Protein AF-A0A7S0T9R4-F1 (afdb_monomer_lite)

Organism: NCBI:txid708628

Radius of gyration: 21.59 Å; chains: 1; bounding box: 48×42×48 Å

Foldseek 3Di:
DAEAEQCCVCVPPVNLVVLVVDDDPAYDYHHLDLDDPVPCSVVSCVSHHDDPDDDDPVVCVVVVVDPDDDDDDDDFDADPVLVVCLVVDDPVVVVVSVLQGVRVLVVVLVVVVVCVVVVHQDDDDDPDPVSQVVSCVVSVHDDDDDPDDPVVVVVNVVCSVPPD

Structure (mmCIF, N/CA/C/O backbone):
data_AF-A0A7S0T9R4-F1
#
_entry.id   AF-A0A7S0T9R4-F1
#
loop_
_atom_site.group_PDB
_atom_site.id
_atom_site.type_symbol
_atom_site.label_atom_id
_atom_site.label_alt_id
_atom_site.label_comp_id
_atom_site.label_asym_id
_atom_site.label_entity_id
_atom_site.label_seq_id
_atom_site.pdbx_PDB_ins_code
_atom_site.Cartn_x
_atom_site.Cartn_y
_atom_site.Cartn_z
_atom_site.occupancy
_atom_site.B_iso_or_equiv
_atom_site.auth_seq_id
_atom_site.auth_comp_id
_atom_site.auth_asym_id
_atom_site.auth_atom_id
_atom_site.pdbx_PDB_model_num
ATOM 1 N N . LEU A 1 1 ? 22.686 0.336 -23.973 1.00 87.50 1 LEU A N 1
ATOM 2 C CA . LEU A 1 1 ? 21.255 0.582 -23.697 1.00 87.50 1 LEU A CA 1
ATOM 3 C C . LEU A 1 1 ? 21.099 0.737 -22.190 1.00 87.50 1 LEU A C 1
ATOM 5 O O . LEU A 1 1 ? 21.535 -0.158 -21.482 1.00 87.50 1 LEU A O 1
ATOM 9 N N . ILE A 1 2 ? 20.569 1.862 -21.707 1.00 90.81 2 ILE A N 1
ATOM 10 C CA . ILE A 1 2 ? 20.210 2.053 -20.291 1.00 90.81 2 ILE A CA 1
ATOM 11 C C . ILE A 1 2 ? 18.734 1.703 -20.128 1.00 90.81 2 ILE A C 1
ATOM 13 O O . ILE A 1 2 ? 17.912 2.215 -20.886 1.00 90.81 2 ILE A O 1
ATOM 17 N N . LEU A 1 3 ? 18.420 0.866 -19.141 1.00 90.56 3 LEU A N 1
ATOM 18 C CA . LEU A 1 3 ? 17.054 0.561 -18.727 1.00 90.56 3 LEU A CA 1
ATOM 19 C C . LEU A 1 3 ? 16.777 1.260 -17.400 1.00 90.56 3 LEU A C 1
ATOM 21 O O . LEU A 1 3 ? 17.536 1.102 -16.445 1.00 90.56 3 LEU A O 1
ATOM 25 N N . LEU A 1 4 ? 15.715 2.054 -17.364 1.00 88.00 4 LEU A N 1
ATOM 26 C CA . LEU A 1 4 ? 15.239 2.728 -16.164 1.00 88.00 4 LEU A CA 1
ATOM 27 C C . LEU A 1 4 ? 13.870 2.156 -15.830 1.00 88.00 4 LEU A C 1
ATOM 29 O O . LEU A 1 4 ? 12.971 2.222 -16.665 1.00 88.00 4 LEU A O 1
ATOM 33 N N . ASP A 1 5 ? 13.735 1.606 -14.633 1.00 88.69 5 ASP A N 1
ATOM 34 C CA . ASP A 1 5 ? 12.465 1.104 -14.123 1.00 88.69 5 ASP A CA 1
ATOM 35 C C . AS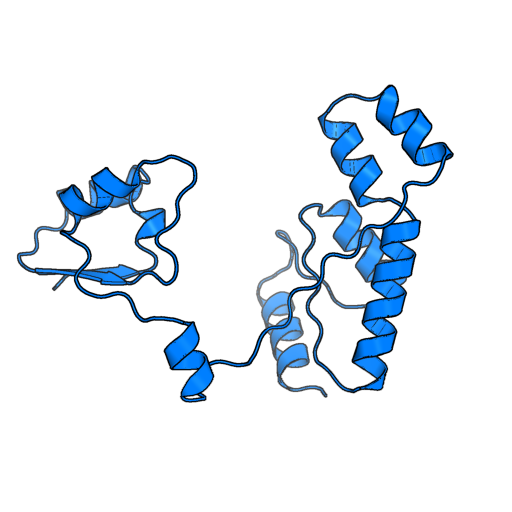P A 1 5 ? 11.787 2.159 -13.241 1.00 88.69 5 ASP A C 1
ATOM 37 O O . ASP A 1 5 ? 12.463 2.990 -12.626 1.00 88.69 5 ASP A O 1
ATOM 41 N N . GLU A 1 6 ? 10.459 2.150 -13.229 1.00 84.31 6 GLU A N 1
ATOM 42 C CA . GLU A 1 6 ? 9.591 3.139 -12.584 1.00 84.31 6 GLU A CA 1
ATOM 43 C C . GLU A 1 6 ? 10.000 4.592 -12.853 1.00 84.31 6 GLU A C 1
ATOM 45 O O . GLU A 1 6 ? 10.268 5.394 -11.949 1.00 84.31 6 GLU A O 1
ATOM 50 N N . VAL A 1 7 ? 10.039 4.966 -14.139 1.00 82.19 7 VAL A N 1
ATOM 51 C CA . VAL A 1 7 ? 10.553 6.285 -14.544 1.00 82.19 7 VAL A CA 1
ATOM 52 C C . VAL A 1 7 ? 9.777 7.477 -13.995 1.00 82.19 7 VAL A C 1
ATOM 54 O O . VAL A 1 7 ? 10.302 8.589 -13.960 1.00 82.19 7 VAL A O 1
ATOM 57 N N . HIS A 1 8 ? 8.568 7.276 -13.481 1.00 76.00 8 HIS A N 1
ATOM 58 C CA . HIS A 1 8 ? 7.868 8.325 -12.751 1.00 76.00 8 HIS A CA 1
ATOM 59 C C . HIS A 1 8 ? 8.620 8.769 -11.476 1.00 76.00 8 HIS A C 1
ATOM 61 O O . HIS A 1 8 ? 8.386 9.879 -11.006 1.00 76.00 8 HIS A O 1
ATOM 67 N N . VAL A 1 9 ? 9.578 7.992 -10.952 1.00 71.94 9 VAL A N 1
ATOM 68 C CA . VAL A 1 9 ? 10.442 8.341 -9.802 1.00 71.94 9 VAL A CA 1
ATOM 69 C C . VAL A 1 9 ? 11.709 9.128 -10.224 1.00 71.94 9 VAL A C 1
ATOM 71 O O . VAL A 1 9 ? 12.342 9.798 -9.404 1.00 71.94 9 VAL A O 1
ATOM 74 N N . VAL A 1 10 ? 12.047 9.144 -11.522 1.00 60.34 10 VAL A N 1
ATOM 75 C CA . VAL A 1 10 ? 13.285 9.718 -12.113 1.00 60.34 10 VAL A CA 1
ATOM 76 C C . VAL A 1 10 ? 13.498 11.228 -11.913 1.00 60.34 10 VAL A C 1
ATOM 78 O O . VAL A 1 10 ? 14.647 11.662 -11.863 1.00 60.34 10 VAL A O 1
ATOM 81 N N . PRO A 1 11 ? 12.478 12.085 -11.748 1.00 59.41 11 PRO A N 1
ATOM 82 C CA . PRO A 1 11 ? 12.710 13.497 -11.430 1.00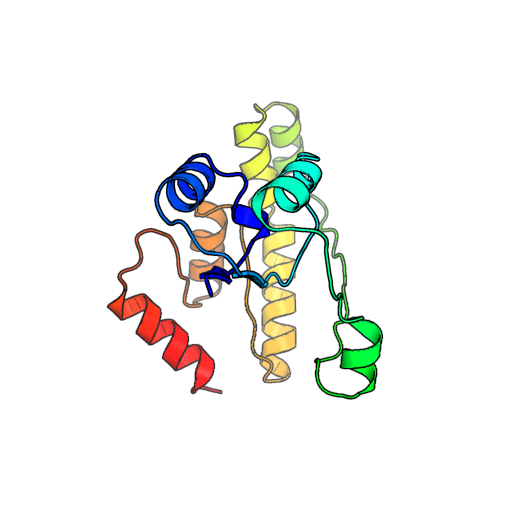 59.41 11 PRO A CA 1
ATOM 83 C C . PRO A 1 11 ? 13.387 13.750 -10.072 1.00 59.41 11 PRO A C 1
ATOM 85 O O . PRO A 1 11 ? 13.738 14.891 -9.771 1.00 59.41 11 PRO A O 1
ATOM 88 N N . ALA A 1 12 ? 13.586 12.722 -9.240 1.00 64.00 12 ALA A N 1
ATOM 89 C CA . ALA A 1 12 ? 14.401 12.841 -8.038 1.00 64.00 12 ALA A CA 1
ATOM 90 C C . ALA A 1 12 ? 15.861 13.198 -8.392 1.00 64.00 12 ALA A C 1
ATOM 92 O O . ALA A 1 12 ? 16.460 12.621 -9.300 1.00 64.00 12 ALA A O 1
ATOM 93 N N . ASN A 1 13 ? 16.466 14.119 -7.630 1.00 66.25 13 ASN A N 1
ATOM 94 C CA . ASN A 1 13 ? 17.827 14.646 -7.851 1.00 66.25 13 ASN A CA 1
ATOM 95 C C . ASN A 1 13 ? 18.901 13.558 -8.067 1.00 66.25 13 ASN A C 1
ATOM 97 O O . ASN A 1 13 ? 19.894 13.784 -8.758 1.00 66.25 13 ASN A O 1
ATOM 101 N N . VAL A 1 14 ? 18.691 12.367 -7.503 1.00 70.06 14 VAL A N 1
ATOM 102 C CA . VAL A 1 14 ? 19.578 11.205 -7.638 1.00 70.06 14 VAL A CA 1
ATOM 103 C C . VAL A 1 14 ? 19.643 10.695 -9.083 1.00 70.06 14 VAL A C 1
ATOM 105 O O . VAL A 1 14 ? 20.732 10.461 -9.601 1.00 70.06 14 VAL A O 1
ATOM 108 N N . PHE A 1 15 ? 18.511 10.579 -9.773 1.00 72.69 15 PHE A N 1
ATOM 109 C CA . PHE A 1 15 ? 18.458 10.015 -11.124 1.00 72.69 15 PHE A CA 1
ATOM 110 C C . PHE A 1 15 ? 19.032 10.959 -12.185 1.00 72.69 15 PHE A C 1
ATOM 112 O O . PHE A 1 15 ? 19.734 10.507 -13.090 1.00 72.69 15 PHE A O 1
ATOM 119 N N . ARG A 1 16 ? 18.826 12.278 -12.042 1.00 76.38 16 ARG A N 1
ATOM 120 C CA . ARG A 1 16 ? 19.496 13.278 -12.896 1.00 76.38 16 ARG A CA 1
ATOM 121 C C . ARG A 1 16 ? 21.017 13.150 -12.824 1.00 76.38 16 ARG A C 1
ATOM 123 O O . ARG A 1 16 ? 21.691 13.243 -13.846 1.00 76.38 16 ARG A O 1
ATOM 130 N N . ARG A 1 17 ? 21.558 12.879 -11.632 1.00 82.12 17 ARG A N 1
ATOM 131 C CA . ARG A 1 17 ? 22.994 12.643 -11.445 1.00 82.12 17 ARG A CA 1
ATOM 132 C C . ARG A 1 17 ? 23.453 11.365 -12.145 1.00 82.12 17 ARG A C 1
ATOM 134 O O . ARG A 1 17 ? 24.474 11.398 -12.822 1.00 82.12 17 ARG A O 1
ATOM 141 N N . VAL A 1 18 ? 22.700 10.268 -12.033 1.00 83.31 18 VAL A N 1
ATOM 142 C CA . VAL A 1 18 ? 23.028 9.001 -12.716 1.00 83.31 18 VAL A CA 1
ATOM 143 C C . VAL A 1 18 ? 23.061 9.185 -14.233 1.00 83.31 18 VAL A C 1
ATOM 145 O O . VAL A 1 18 ? 24.024 8.765 -14.866 1.00 83.31 18 VAL A O 1
ATOM 148 N N . LEU A 1 19 ? 22.076 9.881 -14.808 1.00 81.81 19 LEU A N 1
ATOM 149 C CA . LEU A 1 19 ? 22.034 10.182 -16.244 1.00 81.81 19 LEU A CA 1
ATOM 150 C C . LEU A 1 19 ? 23.155 11.123 -16.707 1.00 81.81 19 LEU A C 1
ATOM 152 O O . LEU A 1 19 ? 23.578 11.047 -17.857 1.00 81.81 19 LEU A O 1
ATOM 156 N N . GLY A 1 20 ? 23.648 11.997 -15.826 1.00 82.69 20 GLY A N 1
ATOM 157 C CA . GLY A 1 20 ? 24.816 12.836 -16.103 1.00 82.69 20 GLY A CA 1
ATOM 158 C C . GLY A 1 20 ? 26.146 12.074 -16.059 1.00 82.69 20 GLY A C 1
ATOM 159 O O . GLY A 1 20 ? 27.072 12.415 -16.791 1.00 82.69 20 GLY A O 1
ATOM 160 N N . VAL A 1 21 ? 26.245 11.039 -15.217 1.00 87.81 21 VAL A N 1
ATOM 161 C CA . VAL A 1 21 ? 27.460 10.220 -15.054 1.00 87.81 21 VAL A CA 1
ATOM 162 C C . VAL A 1 21 ? 27.535 9.116 -16.109 1.00 87.81 21 VAL A C 1
ATOM 164 O O . VAL A 1 21 ? 28.576 8.921 -16.736 1.00 87.81 21 VAL A O 1
ATOM 167 N N . VAL A 1 22 ? 26.438 8.389 -16.321 1.00 87.31 22 VAL A N 1
ATOM 168 C CA . VAL A 1 22 ? 26.387 7.242 -17.231 1.00 87.31 22 VAL A CA 1
ATOM 169 C C . VAL A 1 22 ? 25.950 7.717 -18.612 1.00 87.31 22 VAL A C 1
ATOM 171 O O . VAL A 1 22 ? 24.767 7.914 -18.883 1.00 87.31 22 VAL A O 1
ATOM 174 N N . LYS A 1 23 ? 26.920 7.883 -19.513 1.00 85.81 23 LYS A N 1
ATOM 175 C CA . LYS A 1 23 ? 26.659 8.242 -20.910 1.00 85.81 23 LYS A CA 1
ATOM 176 C C . LYS A 1 23 ? 26.255 7.001 -21.705 1.00 85.81 23 LYS A C 1
ATOM 178 O O . LYS A 1 23 ? 27.012 6.039 -21.783 1.00 85.81 23 LYS A O 1
ATOM 183 N N . ALA A 1 24 ? 25.085 7.037 -22.336 1.00 88.06 24 ALA A N 1
ATOM 184 C CA . ALA A 1 24 ? 24.658 6.021 -23.293 1.00 88.06 24 ALA A CA 1
ATOM 185 C C . ALA A 1 24 ? 23.843 6.642 -24.429 1.00 88.06 24 ALA A C 1
ATOM 187 O O . ALA A 1 24 ? 23.084 7.584 -24.211 1.00 88.06 24 ALA A O 1
ATOM 188 N N . HIS A 1 25 ? 23.967 6.067 -25.627 1.00 89.00 25 HIS A N 1
ATOM 189 C CA . HIS A 1 25 ? 23.224 6.506 -26.812 1.00 89.00 25 HIS A CA 1
ATOM 190 C C . HIS A 1 25 ? 21.731 6.154 -26.749 1.00 89.00 25 HIS A C 1
ATOM 192 O O . HIS A 1 25 ? 20.899 6.954 -27.160 1.00 89.00 25 HIS A O 1
ATOM 198 N N . CYS A 1 26 ? 21.385 4.986 -26.197 1.00 91.25 26 CYS A N 1
ATOM 199 C CA . CYS A 1 26 ? 20.000 4.519 -26.098 1.00 91.25 26 CYS A CA 1
ATOM 200 C C . CYS A 1 26 ? 19.568 4.406 -24.635 1.00 91.25 26 CYS A C 1
ATOM 202 O O . CYS A 1 26 ? 20.249 3.744 -23.841 1.00 91.25 26 CYS A O 1
ATOM 204 N N . LYS A 1 27 ? 18.416 4.999 -24.313 1.00 90.75 27 LYS A N 1
ATOM 205 C CA . LYS A 1 27 ? 17.757 4.973 -23.001 1.00 90.75 27 LYS A CA 1
ATOM 206 C C . LYS A 1 27 ? 16.328 4.465 -23.189 1.00 90.75 27 LYS A C 1
ATOM 208 O O . LYS A 1 27 ? 15.642 4.931 -24.091 1.00 90.75 27 LYS A O 1
ATOM 213 N N . LEU A 1 28 ? 15.893 3.532 -22.352 1.00 91.50 28 LEU A N 1
ATOM 214 C CA . LEU A 1 28 ? 14.528 3.018 -22.326 1.00 91.50 28 LEU A CA 1
ATOM 215 C C . LEU A 1 28 ? 13.980 3.168 -20.910 1.00 91.50 28 LEU A C 1
ATOM 217 O O . LEU A 1 28 ? 14.605 2.724 -19.948 1.00 91.50 28 LEU A O 1
ATOM 221 N N . GLY A 1 29 ? 12.828 3.822 -20.804 1.00 89.81 29 GLY A N 1
ATOM 222 C CA . GLY A 1 29 ? 12.095 3.989 -19.559 1.00 89.81 29 GLY A CA 1
ATOM 223 C C . GLY A 1 29 ? 10.895 3.058 -19.503 1.00 89.81 29 GLY A C 1
ATOM 224 O O . GLY A 1 29 ? 10.070 3.081 -20.413 1.00 89.81 29 GLY A O 1
ATOM 225 N N . LEU A 1 30 ? 10.800 2.271 -18.440 1.00 91.19 30 LEU A N 1
ATOM 226 C CA . LEU A 1 30 ? 9.656 1.431 -18.118 1.00 91.19 30 LEU A CA 1
ATOM 227 C C . LEU A 1 30 ? 8.911 2.087 -16.950 1.00 91.19 30 LEU A C 1
ATOM 229 O O . LEU A 1 30 ? 9.525 2.539 -15.986 1.00 91.19 30 LEU A O 1
ATOM 233 N N . THR A 1 31 ? 7.595 2.231 -17.066 1.00 87.94 31 THR A N 1
ATOM 234 C CA . THR A 1 31 ? 6.737 2.710 -15.975 1.00 87.94 31 THR A CA 1
ATOM 235 C C . THR A 1 31 ? 5.322 2.218 -16.212 1.00 87.94 31 THR A C 1
ATOM 237 O O . THR A 1 31 ? 4.847 2.236 -17.350 1.00 87.94 31 THR A O 1
ATOM 240 N N . ALA A 1 32 ? 4.649 1.787 -15.149 1.00 85.44 32 ALA A N 1
ATOM 241 C CA . ALA A 1 32 ? 3.242 1.404 -15.224 1.00 85.44 32 ALA A CA 1
ATOM 242 C C . ALA A 1 32 ? 2.315 2.629 -15.152 1.00 85.44 32 ALA A C 1
ATOM 244 O O . ALA A 1 32 ? 1.257 2.657 -15.775 1.00 85.44 32 ALA A O 1
ATOM 245 N N . THR A 1 33 ? 2.722 3.666 -14.417 1.00 76.12 33 THR A N 1
ATOM 246 C CA . THR A 1 33 ? 1.958 4.902 -14.226 1.00 76.12 33 THR A CA 1
ATOM 247 C C . THR A 1 33 ? 2.778 6.103 -14.688 1.00 76.12 33 THR A C 1
ATOM 249 O O . THR A 1 33 ? 3.954 6.245 -14.355 1.00 76.12 33 THR A O 1
ATOM 252 N N . LEU A 1 34 ? 2.176 6.978 -15.496 1.00 68.44 34 LEU A N 1
ATOM 253 C CA . LEU A 1 34 ? 2.807 8.231 -15.944 1.00 68.44 34 LEU A CA 1
ATOM 254 C C . LEU A 1 34 ? 2.271 9.460 -15.184 1.00 68.44 34 LEU A C 1
ATOM 256 O O . LEU A 1 34 ? 2.787 10.565 -15.334 1.00 68.44 34 LEU A O 1
ATOM 260 N N . LEU A 1 35 ? 1.220 9.285 -14.381 1.00 65.31 35 LEU A N 1
ATOM 261 C CA . LEU A 1 35 ? 0.561 10.367 -13.656 1.00 65.31 35 LEU A CA 1
ATOM 262 C C . LEU A 1 35 ? 1.402 10.798 -12.449 1.00 65.31 35 LEU A C 1
ATOM 264 O O . LEU A 1 35 ? 1.691 10.002 -11.558 1.00 65.31 35 LEU A O 1
ATOM 268 N N . ARG A 1 36 ? 1.759 12.084 -12.413 1.00 66.69 36 ARG A N 1
ATOM 269 C CA . ARG A 1 36 ? 2.342 12.761 -11.250 1.00 66.69 36 ARG A CA 1
ATOM 270 C C . ARG A 1 36 ? 1.523 13.998 -10.915 1.00 66.69 36 ARG A C 1
ATOM 272 O O . ARG A 1 36 ? 1.212 14.794 -11.799 1.00 66.69 36 ARG A O 1
ATOM 279 N N . GLU A 1 37 ? 1.260 14.183 -9.628 1.00 59.25 37 GLU A N 1
ATOM 280 C CA . GLU A 1 37 ? 0.540 15.343 -9.087 1.00 59.25 37 GLU A CA 1
ATOM 281 C C . GLU A 1 37 ? 1.364 16.640 -9.139 1.00 59.25 37 GLU A C 1
ATOM 283 O O . GLU A 1 37 ? 0.807 17.730 -9.098 1.00 59.25 37 GLU A O 1
ATOM 288 N N . ASP A 1 38 ? 2.693 16.552 -9.263 1.00 66.69 38 ASP A N 1
ATOM 289 C CA . ASP A 1 38 ? 3.584 17.717 -9.211 1.00 66.69 38 ASP A CA 1
ATOM 290 C C . ASP A 1 38 ? 3.924 18.323 -10.586 1.00 66.69 38 ASP A C 1
ATOM 292 O O . ASP A 1 38 ? 4.828 19.151 -10.679 1.00 66.69 38 ASP A O 1
ATOM 296 N N . HIS A 1 39 ? 3.223 17.917 -11.652 1.00 65.69 39 HIS A N 1
ATOM 297 C CA . HIS A 1 39 ? 3.364 18.413 -13.033 1.00 65.69 39 HIS A CA 1
ATOM 298 C C . HIS A 1 39 ? 4.785 18.356 -13.644 1.00 65.69 39 HIS A C 1
ATOM 300 O O . HIS A 1 39 ? 5.000 18.845 -14.752 1.00 65.69 39 HIS A O 1
ATOM 306 N N . LYS A 1 40 ? 5.759 17.689 -13.008 1.00 68.81 40 LYS A N 1
ATOM 307 C CA . LYS A 1 40 ? 7.154 17.574 -13.498 1.00 68.81 40 LYS A CA 1
ATOM 308 C C . LYS A 1 40 ? 7.369 16.497 -14.565 1.00 68.81 40 LYS A C 1
ATOM 310 O O . LYS A 1 40 ? 8.494 16.076 -14.819 1.00 68.81 40 LYS A O 1
ATOM 315 N N . ILE A 1 41 ? 6.302 16.038 -15.211 1.00 69.50 41 ILE A N 1
ATOM 316 C CA . ILE A 1 41 ? 6.363 14.990 -16.242 1.00 69.50 41 ILE A CA 1
ATOM 317 C C . ILE A 1 41 ? 7.159 15.477 -17.465 1.00 69.50 41 ILE A C 1
ATOM 319 O O . ILE A 1 41 ? 7.868 14.692 -18.090 1.00 69.50 41 ILE A O 1
ATOM 323 N N . GLY A 1 42 ? 7.118 16.782 -17.766 1.00 71.75 42 GLY A N 1
ATOM 324 C CA . GLY A 1 42 ? 7.884 17.381 -18.866 1.00 71.75 42 GLY A CA 1
ATOM 325 C C . GLY A 1 42 ? 9.398 17.155 -18.762 1.00 71.75 42 GLY A C 1
ATOM 326 O O . GLY A 1 42 ? 10.060 16.970 -19.783 1.00 71.75 42 GLY A O 1
ATOM 327 N N . ASP A 1 43 ? 9.935 17.058 -17.543 1.00 76.69 43 ASP A N 1
ATOM 328 C CA . ASP A 1 43 ? 11.360 16.797 -17.316 1.00 76.69 43 ASP A CA 1
ATOM 329 C C . ASP A 1 43 ? 11.774 15.390 -17.774 1.00 76.69 43 ASP A C 1
ATOM 331 O O . ASP A 1 43 ? 12.915 15.179 -18.182 1.00 76.69 43 ASP A O 1
ATOM 335 N N . ILE A 1 44 ? 10.855 14.419 -17.737 1.00 79.12 44 ILE A N 1
ATOM 336 C CA . ILE A 1 44 ? 11.119 13.033 -18.153 1.00 79.12 44 ILE A CA 1
ATOM 337 C C . ILE A 1 44 ? 11.362 12.978 -19.664 1.00 79.12 44 ILE A C 1
ATOM 339 O O . ILE A 1 44 ? 12.301 12.315 -20.112 1.00 79.12 44 ILE A O 1
ATOM 343 N N . ASN A 1 45 ? 10.576 13.739 -20.434 1.00 81.50 45 ASN A N 1
ATOM 344 C CA . ASN A 1 45 ? 10.723 13.817 -21.886 1.00 81.50 45 ASN A CA 1
ATOM 345 C C . ASN A 1 45 ? 12.096 14.362 -22.293 1.00 81.50 45 ASN A C 1
ATOM 347 O O . ASN A 1 45 ? 12.687 13.884 -23.257 1.00 81.50 45 ASN A O 1
ATOM 351 N N . PHE A 1 46 ? 12.620 15.331 -21.539 1.00 82.81 46 PHE A N 1
ATOM 352 C CA . PHE A 1 46 ? 13.957 15.875 -21.770 1.00 82.81 46 PHE A CA 1
ATOM 353 C C . PHE A 1 46 ? 15.066 14.899 -21.348 1.00 82.81 46 PHE A C 1
ATOM 355 O O . PHE A 1 46 ? 16.067 14.738 -22.045 1.00 82.81 46 PHE A O 1
ATOM 362 N N . LEU A 1 47 ? 14.902 14.227 -20.204 1.00 82.19 47 LEU A N 1
ATOM 363 C CA . LEU A 1 47 ? 15.931 13.351 -19.641 1.00 82.19 47 LEU A CA 1
ATOM 364 C C . LEU A 1 47 ? 16.069 12.020 -20.383 1.00 82.19 47 LEU A C 1
ATOM 366 O O . LEU A 1 47 ? 17.190 11.541 -20.575 1.00 82.19 47 LEU A O 1
ATOM 370 N N . ILE A 1 48 ? 14.959 11.404 -20.781 1.00 85.69 48 ILE A N 1
ATOM 371 C CA . ILE A 1 48 ? 14.934 10.064 -21.384 1.00 85.69 48 ILE A CA 1
ATOM 372 C C . ILE A 1 48 ? 14.573 10.160 -22.864 1.00 85.69 48 ILE A C 1
ATOM 374 O O . ILE A 1 48 ? 15.309 9.628 -23.695 1.00 85.69 48 ILE A O 1
ATOM 378 N N . GLY A 1 49 ? 13.481 10.858 -23.171 1.00 87.31 49 GLY A N 1
ATOM 379 C CA . GLY A 1 49 ? 12.881 10.951 -24.499 1.00 87.31 49 GLY A CA 1
ATOM 380 C C . GLY A 1 49 ? 11.349 10.931 -24.420 1.00 87.31 49 GLY A C 1
ATOM 381 O O . GLY A 1 49 ? 10.797 10.756 -23.332 1.00 87.31 49 GLY A O 1
ATOM 382 N N . PRO A 1 50 ? 10.648 11.111 -25.551 1.00 89.12 50 PRO A N 1
ATOM 383 C CA . PRO A 1 50 ? 9.189 11.117 -25.581 1.00 89.12 50 PRO A CA 1
ATOM 384 C C . PRO A 1 50 ? 8.600 9.742 -25.235 1.00 89.12 50 PRO A C 1
ATOM 386 O O . PRO A 1 50 ? 9.236 8.704 -25.426 1.00 89.12 50 PRO A O 1
ATOM 389 N N . LYS A 1 51 ? 7.342 9.728 -24.784 1.00 88.44 51 LYS A N 1
ATOM 390 C CA . LYS A 1 51 ? 6.575 8.490 -24.592 1.00 88.44 51 LYS A CA 1
ATOM 391 C C . LYS A 1 51 ? 6.369 7.790 -25.938 1.00 88.44 51 LYS A C 1
ATOM 393 O O . LYS A 1 51 ? 5.681 8.322 -26.804 1.00 88.44 51 LYS A O 1
ATOM 398 N N . LEU A 1 52 ? 6.949 6.601 -26.089 1.00 91.12 52 LEU A N 1
ATOM 399 C CA . LEU A 1 52 ? 6.867 5.819 -27.328 1.00 91.12 52 LEU A CA 1
ATOM 400 C C . LEU A 1 52 ? 5.588 4.986 -27.423 1.00 91.12 52 LEU A C 1
ATOM 402 O O . LEU A 1 52 ? 5.010 4.866 -28.496 1.00 91.12 52 LEU A O 1
ATOM 406 N N . TYR A 1 53 ? 5.159 4.397 -26.309 1.00 90.25 53 TYR A N 1
ATOM 407 C CA . TYR A 1 53 ? 4.021 3.488 -26.273 1.00 90.25 53 TYR A CA 1
ATOM 408 C C . TYR A 1 53 ? 3.336 3.548 -24.910 1.00 90.25 53 TYR A C 1
ATOM 410 O O . TYR A 1 53 ? 3.995 3.683 -23.880 1.00 90.25 53 TYR A O 1
ATOM 418 N N . GLU A 1 54 ? 2.012 3.442 -24.917 1.00 88.25 54 GLU A N 1
ATOM 419 C CA . GLU A 1 54 ? 1.182 3.291 -23.729 1.00 88.25 54 GLU A CA 1
ATOM 420 C C . GLU A 1 54 ? 0.153 2.208 -24.024 1.00 88.25 54 GLU A C 1
ATOM 422 O O . GLU A 1 54 ? -0.634 2.326 -24.964 1.00 88.25 54 GLU A O 1
ATOM 427 N N . ALA A 1 55 ? 0.187 1.133 -23.243 1.00 87.06 55 ALA A N 1
ATOM 428 C CA . ALA A 1 55 ? -0.796 0.078 -23.377 1.00 87.06 55 ALA A CA 1
ATOM 429 C C . ALA A 1 55 ? -2.125 0.531 -22.764 1.00 87.06 55 ALA A C 1
ATOM 431 O O . ALA A 1 55 ? -2.164 1.011 -21.629 1.00 87.06 55 ALA A O 1
ATOM 432 N N . ASN A 1 56 ? -3.223 0.328 -23.490 1.00 86.19 56 ASN A N 1
ATOM 433 C CA . ASN A 1 56 ? -4.550 0.562 -22.945 1.00 86.19 56 ASN A CA 1
ATOM 434 C C . ASN A 1 56 ? -4.935 -0.581 -21.996 1.00 86.19 56 ASN A C 1
ATOM 436 O O . ASN A 1 56 ? -5.103 -1.731 -22.408 1.00 86.19 56 ASN A O 1
ATOM 440 N N . TRP A 1 57 ? -5.111 -0.251 -20.720 1.00 85.75 57 TRP A N 1
ATOM 441 C CA . TRP A 1 57 ? -5.491 -1.205 -19.681 1.00 85.75 57 TRP A CA 1
ATOM 442 C C . TRP A 1 57 ? -6.849 -1.873 -19.951 1.00 85.75 57 TRP A C 1
ATOM 444 O O . TRP A 1 57 ? -7.012 -3.050 -19.636 1.00 85.75 57 TRP A O 1
ATOM 454 N N . ILE A 1 58 ? -7.793 -1.179 -20.603 1.00 85.31 58 ILE A N 1
ATOM 455 C CA . ILE A 1 58 ? -9.114 -1.736 -20.943 1.00 85.31 58 ILE A CA 1
ATOM 456 C C . ILE A 1 58 ? -8.980 -2.863 -21.971 1.00 85.31 58 ILE A C 1
ATOM 458 O O . ILE A 1 58 ? -9.630 -3.901 -21.843 1.00 85.31 58 ILE A O 1
ATOM 462 N N . ASP A 1 59 ? -8.125 -2.682 -22.976 1.00 89.06 59 ASP A N 1
ATOM 463 C CA . ASP A 1 59 ? -7.922 -3.689 -24.018 1.00 89.06 59 ASP A CA 1
ATOM 464 C C . ASP A 1 59 ? -7.168 -4.903 -23.463 1.00 89.06 59 ASP A C 1
ATOM 466 O O . ASP A 1 59 ? -7.527 -6.039 -23.767 1.00 89.06 59 ASP A O 1
ATOM 470 N N . LEU A 1 60 ? -6.200 -4.686 -22.564 1.00 88.44 60 LEU A N 1
ATOM 471 C CA . LEU A 1 60 ? -5.510 -5.765 -21.847 1.00 88.44 60 LEU A CA 1
ATOM 472 C C . LEU A 1 60 ? -6.450 -6.568 -20.934 1.00 88.44 60 LEU A C 1
ATOM 474 O O . LEU A 1 60 ? -6.336 -7.792 -20.859 1.00 88.44 60 LEU A O 1
ATOM 478 N N . GLN A 1 61 ? -7.394 -5.899 -20.267 1.00 88.81 61 GLN A N 1
ATOM 479 C CA . GLN A 1 61 ? -8.430 -6.551 -19.465 1.00 88.81 61 GLN A CA 1
ATOM 480 C C . GLN A 1 61 ? -9.391 -7.360 -20.349 1.00 88.81 61 GLN A C 1
ATOM 482 O O . GLN A 1 61 ? -9.688 -8.510 -20.036 1.00 88.81 61 GLN A O 1
ATOM 487 N N . ARG A 1 62 ? -9.840 -6.801 -21.483 1.00 88.12 62 ARG A N 1
ATOM 488 C CA . ARG A 1 62 ? -10.703 -7.505 -22.453 1.00 88.12 62 ARG A CA 1
ATOM 489 C C . ARG A 1 62 ? -10.016 -8.709 -23.090 1.00 88.12 62 ARG A C 1
ATOM 491 O O . ARG A 1 62 ? -10.669 -9.717 -23.332 1.00 88.12 62 ARG A O 1
ATOM 498 N N . ALA A 1 63 ? -8.713 -8.612 -23.337 1.00 91.12 63 ALA A N 1
ATOM 499 C CA . ALA A 1 63 ? -7.899 -9.703 -23.858 1.00 91.12 63 ALA A CA 1
ATOM 500 C C . ALA A 1 63 ? -7.572 -10.783 -22.805 1.00 91.12 63 ALA A C 1
ATOM 502 O O . ALA A 1 63 ? -6.959 -11.791 -23.144 1.00 91.12 63 ALA A O 1
ATOM 503 N N . GLY A 1 64 ? -7.969 -10.593 -21.541 1.00 89.50 64 GLY A N 1
ATOM 504 C CA . GLY A 1 64 ? -7.766 -11.567 -20.466 1.00 89.50 64 GLY A CA 1
ATOM 505 C C . GLY A 1 64 ? -6.367 -11.558 -19.843 1.00 89.50 64 GLY A C 1
ATOM 506 O O . GLY A 1 64 ? -6.067 -12.432 -19.036 1.00 89.50 64 GLY A O 1
ATOM 507 N N . TYR A 1 65 ? -5.515 -10.578 -20.171 1.00 89.81 65 TYR A N 1
ATOM 508 C CA . TYR A 1 65 ? -4.196 -10.427 -19.541 1.00 89.81 65 TYR A CA 1
ATOM 509 C C . TYR A 1 65 ? -4.273 -9.797 -18.143 1.00 89.81 65 TYR A C 1
ATOM 511 O O . TYR A 1 65 ? -3.372 -9.998 -17.331 1.00 89.81 65 TYR A O 1
ATOM 519 N N . LEU A 1 66 ? -5.330 -9.026 -17.860 1.00 87.69 66 LEU A N 1
ATOM 520 C CA . LEU A 1 66 ? -5.562 -8.370 -16.571 1.00 87.69 66 LEU A CA 1
ATOM 521 C C . LEU A 1 66 ? -6.881 -8.831 -15.947 1.00 87.69 66 LEU A C 1
ATOM 523 O O . LEU A 1 66 ? -7.885 -9.001 -16.637 1.00 87.69 66 LEU A O 1
ATOM 5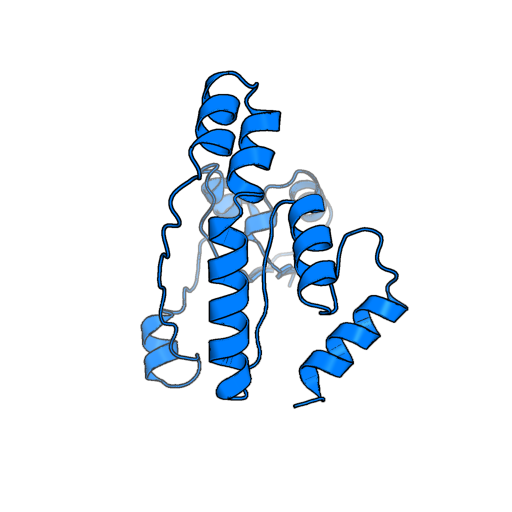27 N N . ALA A 1 67 ? -6.884 -8.981 -14.621 1.00 88.44 67 ALA A N 1
ATOM 528 C CA . ALA A 1 67 ? -8.092 -9.270 -13.860 1.00 88.44 67 ALA A CA 1
ATOM 529 C C . ALA A 1 67 ? -9.075 -8.090 -13.908 1.00 88.44 67 ALA A C 1
ATOM 531 O O . ALA A 1 67 ? -8.676 -6.924 -13.909 1.00 88.44 67 ALA A O 1
ATOM 532 N N . THR A 1 68 ? -10.375 -8.386 -13.907 1.00 88.06 68 THR A N 1
ATOM 533 C CA . THR A 1 68 ? -11.412 -7.354 -13.854 1.00 88.06 68 THR A CA 1
ATOM 534 C C . THR A 1 68 ? -11.510 -6.763 -12.453 1.00 88.06 68 THR A C 1
ATOM 536 O O . THR A 1 68 ? -11.768 -7.489 -11.493 1.00 88.06 68 THR A O 1
ATOM 539 N N . VAL A 1 69 ? -11.345 -5.447 -12.334 1.00 89.19 69 VAL A N 1
ATOM 540 C CA . VAL A 1 69 ? -11.406 -4.742 -11.048 1.00 89.19 69 VAL A CA 1
ATOM 541 C C . VAL A 1 69 ? -12.768 -4.075 -10.882 1.00 89.19 69 VAL A C 1
ATOM 543 O O . VAL A 1 69 ? -13.237 -3.377 -11.779 1.00 89.19 69 VAL A O 1
ATOM 546 N N . GLN A 1 70 ? -13.389 -4.258 -9.716 1.00 90.94 70 GLN A N 1
ATOM 547 C CA . GLN A 1 70 ? -14.566 -3.501 -9.296 1.00 90.94 70 GLN A CA 1
ATOM 548 C C . GLN A 1 70 ? -14.164 -2.539 -8.175 1.00 90.94 70 GLN A C 1
ATOM 550 O O . GLN A 1 70 ? -13.803 -2.967 -7.079 1.00 90.94 70 GLN A O 1
ATOM 555 N N . CYS A 1 71 ? -14.237 -1.237 -8.447 1.00 93.81 71 CYS A N 1
ATOM 556 C CA . CYS A 1 71 ? -13.961 -0.202 -7.455 1.00 93.81 71 CYS A CA 1
ATOM 557 C C . CYS A 1 71 ? -15.244 0.144 -6.690 1.00 93.81 71 CYS A C 1
ATOM 559 O O . CYS A 1 71 ? -16.267 0.444 -7.304 1.00 93.81 71 CYS A O 1
ATOM 561 N N . ALA A 1 72 ? -15.187 0.121 -5.358 1.00 95.44 72 ALA A N 1
ATOM 562 C CA . ALA A 1 72 ? -16.301 0.504 -4.496 1.00 95.44 72 ALA A CA 1
ATOM 563 C C . ALA A 1 72 ? -15.819 1.440 -3.382 1.00 95.44 72 ALA A C 1
ATOM 565 O O . ALA A 1 72 ? -14.926 1.092 -2.609 1.00 95.44 72 ALA A 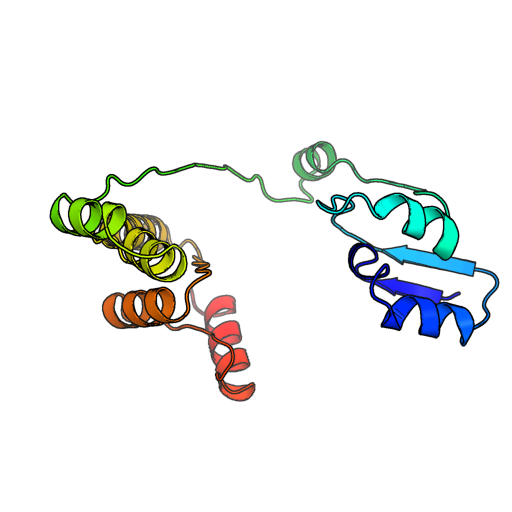O 1
ATOM 566 N N . GLU A 1 73 ? -16.434 2.618 -3.285 1.00 96.25 73 GLU A N 1
ATOM 567 C CA . GLU A 1 73 ? -16.187 3.562 -2.196 1.00 96.25 73 GLU A CA 1
ATOM 568 C C . GLU A 1 73 ? -17.212 3.363 -1.081 1.00 96.25 73 GLU A C 1
ATOM 570 O O . GLU A 1 73 ? -18.413 3.560 -1.272 1.00 96.25 73 GLU A O 1
ATOM 575 N N . VAL A 1 74 ? -16.737 2.981 0.105 1.00 95.19 74 VAL A N 1
ATOM 576 C CA . VAL A 1 74 ? -17.598 2.725 1.264 1.00 95.19 74 VAL A CA 1
ATOM 577 C C . VAL A 1 74 ? -17.404 3.812 2.315 1.00 95.19 74 VAL A C 1
ATOM 579 O O . VAL A 1 74 ? -16.452 3.808 3.100 1.00 95.19 74 VAL A O 1
ATOM 582 N N . TRP A 1 75 ? -18.346 4.750 2.350 1.00 95.19 75 TRP A N 1
ATOM 583 C CA . TRP A 1 75 ? -18.354 5.853 3.303 1.00 95.19 75 TRP A CA 1
ATOM 584 C C . TRP A 1 75 ? -18.890 5.389 4.660 1.00 95.19 75 TRP A C 1
ATOM 586 O O . TRP A 1 75 ? -20.032 4.954 4.785 1.00 95.19 75 TRP A O 1
ATOM 596 N N . CYS A 1 76 ? -18.061 5.488 5.700 1.00 95.56 76 CYS A N 1
ATOM 597 C CA . CYS A 1 76 ? -18.444 5.129 7.066 1.00 95.56 76 CYS A CA 1
ATOM 598 C C . CYS A 1 76 ? -18.735 6.399 7.881 1.00 95.56 76 CYS A C 1
ATOM 600 O O . CYS A 1 76 ? -17.817 7.213 8.042 1.00 95.56 76 CYS A O 1
ATOM 602 N N . PRO A 1 77 ? -19.943 6.567 8.455 1.00 95.50 77 PRO A N 1
ATOM 603 C CA . PRO A 1 77 ? -20.259 7.741 9.262 1.00 95.50 77 PRO A CA 1
ATOM 604 C C . PRO A 1 77 ? -19.350 7.808 10.493 1.00 95.50 77 PRO A C 1
ATOM 606 O O . PRO A 1 77 ? -19.008 6.783 11.091 1.00 95.50 77 PRO A O 1
ATOM 609 N N . MET A 1 78 ? -18.928 9.009 10.878 1.00 95.12 78 MET A N 1
ATOM 610 C CA . MET A 1 78 ? -18.151 9.221 12.103 1.00 95.12 78 MET A CA 1
ATOM 611 C C . MET A 1 78 ? -19.076 9.166 13.317 1.00 95.12 78 MET A C 1
ATOM 613 O O . MET A 1 78 ? -20.196 9.670 13.255 1.00 95.12 78 MET A O 1
ATOM 617 N N . THR A 1 79 ? -18.639 8.545 14.414 1.00 96.00 79 THR A N 1
ATOM 618 C CA . THR A 1 79 ? -19.428 8.583 15.655 1.00 96.00 79 THR A CA 1
ATOM 619 C C . THR A 1 79 ? -19.419 9.994 16.245 1.00 96.00 79 THR A C 1
ATOM 621 O O . THR A 1 79 ? -18.481 10.763 16.015 1.00 96.00 79 THR A O 1
ATOM 624 N N . ALA A 1 80 ? -20.455 10.342 17.008 1.00 95.31 80 ALA A N 1
ATOM 625 C CA . ALA A 1 80 ? -20.623 11.683 17.563 1.00 95.31 80 ALA A CA 1
ATOM 626 C C . ALA A 1 80 ? -19.442 12.114 18.453 1.00 95.31 80 ALA A C 1
ATOM 628 O O . ALA A 1 80 ? -18.992 13.256 18.380 1.00 95.31 80 ALA A O 1
ATOM 629 N N . GLU A 1 81 ? -18.893 11.194 19.247 1.00 94.88 81 GLU A N 1
ATOM 630 C CA . GLU A 1 81 ? -17.769 11.442 20.154 1.00 94.88 81 GLU A CA 1
ATOM 631 C C . GLU A 1 81 ? -16.495 11.768 19.373 1.00 94.88 81 GLU A C 1
ATOM 633 O O . GLU A 1 81 ? -15.801 12.740 19.670 1.00 94.88 81 GLU A O 1
ATOM 638 N N . PHE A 1 82 ? -16.221 10.980 18.331 1.00 94.88 82 PHE A N 1
ATOM 639 C CA . PHE A 1 82 ? -15.087 11.192 17.440 1.00 94.88 82 PHE A CA 1
ATOM 640 C C . PHE A 1 82 ? -15.246 12.487 16.644 1.00 94.88 82 PHE A C 1
ATOM 642 O O . PHE A 1 82 ? -14.275 13.225 16.483 1.00 94.88 82 PHE A O 1
ATOM 649 N N . TYR A 1 83 ? -16.458 12.781 16.169 1.00 95.19 83 TYR A N 1
ATOM 650 C CA . TYR A 1 83 ? -16.738 13.985 15.395 1.00 95.19 83 TYR A CA 1
ATOM 651 C C . TYR A 1 83 ? -16.590 15.257 16.237 1.00 95.19 83 TYR A C 1
ATOM 653 O O . TYR A 1 83 ? -15.996 16.230 15.779 1.00 95.19 83 TYR A O 1
ATOM 661 N N . ARG A 1 84 ? -17.040 15.233 17.497 1.00 95.62 84 ARG A N 1
ATOM 662 C CA . ARG A 1 84 ? -16.862 16.351 18.433 1.00 95.62 84 ARG A CA 1
ATOM 663 C C . ARG A 1 84 ? -15.385 16.695 18.628 1.00 95.62 84 ARG A C 1
ATOM 665 O O . ARG A 1 84 ? -15.014 17.857 18.501 1.00 95.62 84 ARG A O 1
ATOM 672 N N . GLU A 1 85 ? -14.544 15.692 18.881 1.00 95.25 85 GLU A N 1
ATOM 673 C CA . GLU A 1 85 ? -13.093 15.898 19.000 1.00 95.25 85 GLU A CA 1
ATOM 674 C C . GLU A 1 85 ? -12.456 16.292 17.664 1.00 95.25 85 GLU A C 1
ATOM 676 O O . GLU A 1 85 ? -11.517 17.080 17.609 1.00 95.25 85 GLU A O 1
ATOM 681 N N . TYR A 1 86 ? -12.968 15.782 16.548 1.00 94.69 86 TYR A N 1
ATOM 682 C CA . TYR A 1 86 ? -12.433 16.116 15.234 1.00 94.69 86 TYR A CA 1
ATOM 683 C C . TYR A 1 86 ? -12.529 17.617 14.935 1.00 94.69 86 TYR A C 1
ATOM 685 O O . TYR A 1 86 ? -11.615 18.170 14.329 1.00 94.69 86 TYR A O 1
ATOM 693 N N . LEU A 1 87 ? -13.587 18.292 15.386 1.00 95.50 87 LEU A N 1
ATOM 694 C CA . LEU A 1 87 ? -13.777 19.723 15.138 1.00 95.50 87 LEU A CA 1
ATOM 695 C C . LEU A 1 87 ? -12.820 20.618 15.939 1.00 95.50 87 LEU A C 1
ATOM 697 O O . LEU A 1 87 ? -12.486 21.706 15.477 1.00 95.50 87 LEU A O 1
ATOM 701 N N . THR A 1 88 ? -12.366 20.176 17.113 1.00 95.25 88 THR A N 1
ATOM 702 C CA . THR A 1 88 ? -11.555 20.995 18.032 1.00 95.25 88 THR A CA 1
ATOM 703 C C . THR A 1 88 ? -10.051 20.756 17.897 1.00 95.25 88 THR A C 1
ATOM 705 O O . THR A 1 88 ? -9.247 21.591 18.312 1.00 95.25 88 THR A O 1
ATOM 708 N N . GLN A 1 89 ? -9.641 19.618 17.332 1.00 95.81 89 GLN A N 1
ATOM 709 C CA . GLN A 1 89 ? -8.242 19.190 17.327 1.00 95.81 89 GLN A CA 1
ATOM 710 C C . GLN A 1 89 ? -7.448 19.693 16.108 1.00 95.81 89 GLN A C 1
ATOM 712 O O . GLN A 1 89 ? -7.971 20.012 15.039 1.00 95.81 89 GLN A O 1
ATOM 717 N N . SER A 1 90 ? -6.119 19.701 16.251 1.00 94.12 90 SER A N 1
ATOM 718 C CA . SER A 1 90 ? -5.194 20.085 15.180 1.00 94.12 90 SER A CA 1
ATOM 719 C C . SER A 1 90 ? -5.244 19.128 13.981 1.00 94.12 90 SER A C 1
ATOM 721 O O . SER A 1 90 ? -5.663 17.974 14.088 1.00 94.12 90 SER A O 1
ATOM 723 N N . ALA A 1 91 ? -4.769 19.583 12.815 1.00 90.81 91 ALA A N 1
ATOM 724 C CA . ALA A 1 91 ? -4.762 18.797 11.574 1.00 90.81 91 ALA A CA 1
ATOM 725 C C . ALA A 1 91 ? -4.151 17.392 11.736 1.00 90.81 91 ALA A C 1
ATOM 727 O O . ALA A 1 91 ? -4.731 16.415 11.269 1.00 90.81 91 ALA A O 1
ATOM 728 N N . SER A 1 92 ? -3.028 17.262 12.446 1.00 87.69 92 SER A N 1
ATOM 729 C CA . SER A 1 92 ? -2.371 15.966 12.659 1.00 87.69 92 SER A CA 1
ATOM 730 C C . SER A 1 92 ? -3.219 15.002 13.494 1.00 87.69 92 SER A C 1
ATOM 732 O O . SER A 1 92 ? -3.299 13.818 13.176 1.00 87.69 92 SER A O 1
ATOM 734 N N . LYS A 1 93 ? -3.900 15.500 14.535 1.00 90.75 93 LYS A N 1
ATOM 735 C CA . LYS A 1 93 ? -4.779 14.680 15.385 1.00 90.75 93 LYS A CA 1
ATOM 736 C C . LYS A 1 93 ? -6.088 14.324 14.685 1.00 90.75 93 LYS A C 1
ATOM 738 O O . LYS A 1 93 ? -6.555 13.194 14.811 1.00 90.75 93 LYS A O 1
ATOM 743 N N . ARG A 1 94 ? -6.630 15.240 13.878 1.00 93.25 94 ARG A N 1
ATOM 744 C CA . ARG A 1 94 ? -7.787 14.989 13.005 1.00 93.25 94 ARG A CA 1
ATOM 745 C C . ARG A 1 94 ? -7.571 13.779 12.096 1.00 93.25 94 ARG A C 1
ATOM 747 O O . ARG A 1 94 ? -8.481 12.962 11.969 1.00 93.25 94 ARG A O 1
ATOM 754 N N . LYS A 1 95 ? -6.350 13.608 11.563 1.00 91.62 95 LYS A N 1
ATOM 755 C CA . LYS A 1 95 ? -5.973 12.421 10.773 1.00 91.62 95 LYS A CA 1
ATOM 756 C C . LYS A 1 95 ? -6.153 11.113 11.528 1.00 91.62 95 LYS A C 1
ATOM 758 O O . LYS A 1 95 ? -6.696 10.152 10.991 1.00 91.62 95 LYS A O 1
ATOM 763 N N . LEU A 1 96 ? -5.726 11.083 12.786 1.00 91.62 96 LEU A N 1
ATOM 764 C CA . LEU A 1 96 ? -5.884 9.902 13.625 1.00 91.62 96 LEU A CA 1
ATOM 765 C C . LEU A 1 96 ? -7.361 9.643 13.956 1.00 91.62 96 LEU A C 1
ATOM 767 O O . LEU A 1 96 ? -7.796 8.498 13.900 1.00 91.62 96 LEU A O 1
ATOM 771 N N . LEU A 1 97 ? -8.141 10.689 14.241 1.00 93.06 97 LEU A N 1
ATOM 772 C CA . LEU A 1 97 ? -9.554 10.562 14.611 1.00 93.06 97 LEU A CA 1
ATOM 773 C C . LEU A 1 97 ? -10.401 9.935 13.496 1.00 93.06 97 LEU A C 1
ATOM 775 O O . LEU A 1 97 ? -11.131 8.982 13.758 1.00 93.06 97 LEU A O 1
ATOM 779 N N . TYR A 1 98 ? -10.285 10.395 12.245 1.00 92.56 98 TYR A N 1
ATOM 780 C CA . TYR A 1 98 ? -11.055 9.774 11.156 1.00 92.56 98 TYR A CA 1
ATOM 781 C C . TYR A 1 98 ? -10.524 8.389 10.759 1.00 92.56 98 TYR A C 1
ATOM 783 O O . TYR A 1 98 ? -11.262 7.598 10.164 1.00 92.56 98 TYR A O 1
ATOM 791 N N . ALA A 1 99 ? -9.243 8.097 11.015 1.00 93.06 99 ALA A N 1
ATOM 792 C CA . ALA A 1 99 ? -8.650 6.791 10.729 1.00 93.06 99 ALA A CA 1
ATOM 793 C C . ALA A 1 99 ? -9.113 5.743 11.751 1.00 93.06 99 ALA A C 1
ATOM 795 O O . ALA A 1 99 ? -9.445 4.622 11.383 1.00 93.06 99 ALA A O 1
ATOM 796 N N . MET A 1 100 ? -9.212 6.143 13.020 1.00 92.75 100 MET A N 1
ATOM 797 C CA . MET A 1 100 ? -9.572 5.289 14.156 1.00 92.75 100 MET A CA 1
ATOM 798 C C . MET A 1 100 ? -11.081 5.244 14.436 1.00 92.75 100 MET A C 1
ATOM 800 O O . MET A 1 100 ? -11.492 4.769 15.493 1.00 92.75 100 MET A O 1
ATOM 804 N N . ASN A 1 101 ? -11.909 5.729 13.506 1.00 94.50 101 ASN A N 1
ATOM 805 C CA . ASN A 1 101 ? -13.363 5.705 13.630 1.00 94.50 101 ASN A CA 1
ATOM 806 C C . ASN A 1 101 ? -13.866 4.258 13.858 1.00 94.50 101 ASN A C 1
ATOM 808 O O . ASN A 1 101 ? -13.645 3.401 12.994 1.00 94.50 101 ASN A O 1
ATOM 812 N N . PRO A 1 102 ? -14.598 3.970 14.952 1.00 94.88 102 PRO A N 1
ATOM 813 C CA . PRO A 1 102 ? -15.126 2.635 15.232 1.00 94.88 102 PRO A CA 1
ATOM 814 C C . PRO A 1 102 ? -15.985 2.055 14.103 1.00 94.88 102 PRO A C 1
ATOM 816 O O . PRO A 1 102 ? -15.949 0.851 13.854 1.00 94.88 102 PRO A O 1
ATOM 819 N N . ASN A 1 103 ? -16.718 2.898 13.371 1.00 96.06 103 ASN A N 1
ATOM 820 C CA . ASN A 1 103 ? -17.536 2.441 12.247 1.00 96.06 103 ASN A CA 1
ATOM 821 C C . ASN A 1 103 ? -16.685 1.944 11.067 1.00 96.06 103 ASN A C 1
ATOM 823 O O . ASN A 1 103 ? -17.073 0.977 10.415 1.00 96.06 103 ASN A O 1
ATOM 827 N N . LYS A 1 104 ? -15.491 2.516 10.843 1.00 95.56 104 LYS A N 1
ATOM 828 C CA . LYS A 1 104 ? -14.534 1.978 9.860 1.00 95.56 104 LYS A CA 1
ATOM 829 C C . LYS A 1 104 ? -14.002 0.615 10.279 1.00 95.56 104 LYS A C 1
ATOM 831 O O . LYS A 1 104 ? -13.853 -0.256 9.432 1.00 95.56 104 LYS A O 1
ATOM 836 N N . PHE A 1 105 ? -13.746 0.415 11.573 1.00 95.00 105 PHE A N 1
ATOM 837 C CA . PHE A 1 105 ? -13.322 -0.892 12.075 1.00 95.00 105 PHE A CA 1
ATOM 838 C C . PHE A 1 105 ? -14.409 -1.953 11.860 1.00 95.00 105 PHE A C 1
ATOM 840 O O . PHE A 1 105 ? -14.111 -3.021 11.339 1.00 95.00 105 PHE A O 1
ATOM 847 N N . ARG A 1 106 ? -15.672 -1.638 12.180 1.00 96.06 106 ARG A N 1
ATOM 848 C CA . ARG A 1 106 ? -16.811 -2.544 11.939 1.00 96.06 106 ARG A CA 1
ATOM 849 C C . ARG A 1 106 ? -16.965 -2.903 10.462 1.00 96.06 106 ARG A C 1
ATOM 851 O O . ARG A 1 106 ? -17.162 -4.067 10.139 1.00 96.06 106 ARG A O 1
ATOM 858 N N . MET A 1 107 ? -16.854 -1.915 9.574 1.00 96.62 107 MET A N 1
ATOM 859 C CA . MET A 1 107 ? -16.935 -2.150 8.131 1.00 96.62 107 MET A CA 1
ATOM 860 C C . MET A 1 107 ? -15.764 -3.001 7.629 1.00 96.62 107 MET A C 1
ATOM 862 O O . MET A 1 107 ? -15.965 -3.934 6.861 1.00 96.62 107 MET A O 1
ATOM 866 N N . CYS A 1 108 ? -14.547 -2.717 8.098 1.00 96.00 108 CYS A N 1
ATOM 867 C CA . CYS A 1 108 ? -13.364 -3.508 7.775 1.00 96.00 108 CYS A CA 1
ATOM 868 C C . CYS A 1 108 ? -13.537 -4.968 8.217 1.00 96.00 108 CYS A C 1
ATOM 870 O O . CYS A 1 108 ? -13.347 -5.875 7.416 1.00 96.00 108 CYS A O 1
ATOM 872 N N . GLU A 1 109 ? -13.982 -5.202 9.455 1.00 96.25 109 GLU A N 1
ATOM 873 C CA . GLU A 1 109 ? -14.267 -6.548 9.958 1.00 96.25 109 GLU A CA 1
ATOM 874 C C . GLU A 1 109 ? -15.344 -7.263 9.130 1.00 96.25 109 GLU A C 1
ATOM 876 O O . GLU A 1 109 ? -15.188 -8.439 8.799 1.00 96.25 109 GLU A O 1
ATOM 881 N N . TYR A 1 110 ? -16.418 -6.558 8.767 1.00 97.06 110 TYR A N 1
ATOM 882 C CA . TYR A 1 110 ? -17.475 -7.098 7.918 1.00 97.06 110 TYR A CA 1
ATOM 883 C C . TYR A 1 110 ? -16.941 -7.537 6.548 1.00 97.06 110 TYR A C 1
ATOM 885 O O . TYR A 1 110 ? -17.182 -8.671 6.141 1.00 97.06 110 TYR A O 1
ATOM 893 N N . LEU A 1 111 ? -16.178 -6.676 5.865 1.00 96.69 111 LEU A N 1
ATOM 894 C CA . LEU A 1 111 ? -15.602 -6.979 4.552 1.00 96.69 111 LEU A CA 1
ATOM 895 C C . LEU A 1 111 ? -14.607 -8.137 4.622 1.00 96.69 111 LEU A C 1
ATOM 897 O O . LEU A 1 111 ? -14.612 -9.000 3.748 1.00 96.69 111 LEU A O 1
ATOM 901 N N . VAL A 1 112 ? -13.797 -8.191 5.681 1.00 96.25 112 VAL A N 1
ATOM 902 C CA . VAL A 1 112 ? -12.873 -9.306 5.902 1.00 96.25 112 VAL A CA 1
ATOM 903 C C . VAL A 1 112 ? -13.640 -10.618 6.009 1.00 96.25 112 VAL A C 1
ATOM 905 O O . VAL A 1 112 ? -13.373 -11.539 5.247 1.00 96.25 112 VAL A O 1
ATOM 908 N N . ARG A 1 113 ? -14.653 -10.689 6.879 1.00 96.19 113 ARG A N 1
ATOM 909 C CA . ARG A 1 113 ? -15.469 -11.903 7.042 1.00 96.19 113 ARG A CA 1
ATOM 910 C C . ARG A 1 113 ? -16.227 -12.273 5.768 1.00 96.19 113 ARG A C 1
ATOM 912 O O . ARG A 1 113 ? -16.351 -13.454 5.459 1.00 96.19 113 ARG A O 1
ATOM 919 N N . PHE A 1 114 ? -16.722 -11.279 5.033 1.00 96.69 114 PHE A N 1
ATOM 920 C CA . PHE A 1 114 ? -17.428 -11.481 3.770 1.00 96.69 114 PHE A CA 1
ATOM 921 C C . PHE A 1 114 ? -16.540 -12.153 2.716 1.00 96.69 114 PHE A C 1
ATOM 923 O O . PHE A 1 114 ? -16.980 -13.094 2.061 1.00 96.69 114 PHE A O 1
ATOM 930 N N . HIS A 1 115 ? -15.292 -11.705 2.573 1.00 95.62 115 HIS A N 1
ATOM 931 C CA . HIS A 1 115 ? -14.346 -12.280 1.615 1.00 95.62 115 HIS A CA 1
ATOM 932 C C . HIS A 1 115 ? -13.718 -13.591 2.108 1.00 95.62 115 HIS A C 1
ATOM 934 O O . HIS A 1 115 ? -13.534 -14.511 1.315 1.00 95.62 115 HIS A O 1
ATOM 940 N N . GLU A 1 116 ? -13.489 -13.741 3.416 1.00 94.12 116 GLU A N 1
ATOM 941 C CA . GLU A 1 116 ? -13.035 -15.008 4.006 1.00 94.12 116 GLU A CA 1
ATOM 942 C C . GLU A 1 116 ? -14.062 -16.128 3.792 1.00 94.12 116 GLU A C 1
ATOM 944 O O . GLU A 1 116 ? -13.689 -17.244 3.445 1.00 94.12 116 GLU A O 1
ATOM 949 N N . ALA A 1 117 ? -15.362 -15.829 3.905 1.00 96.06 117 ALA A N 1
ATOM 950 C CA . ALA A 1 117 ? -16.429 -16.794 3.626 1.00 96.06 117 ALA A CA 1
ATOM 951 C C . ALA A 1 117 ? -16.465 -17.270 2.159 1.00 96.06 117 ALA A C 1
ATOM 953 O O . ALA A 1 117 ? -17.063 -18.304 1.866 1.00 96.06 117 ALA A O 1
ATOM 954 N N . ARG A 1 118 ? -15.833 -16.529 1.240 1.00 95.31 118 ARG A N 1
ATOM 955 C CA . ARG A 1 118 ? -15.718 -16.864 -0.190 1.00 95.31 118 ARG A CA 1
ATOM 956 C C . ARG A 1 118 ? -14.399 -17.563 -0.529 1.00 95.31 118 ARG A C 1
ATOM 958 O O . ARG A 1 118 ? -14.257 -18.047 -1.646 1.00 95.31 118 ARG A O 1
ATOM 965 N N . GLY A 1 119 ? -13.461 -17.626 0.420 1.00 92.94 119 GLY A N 1
ATOM 966 C CA . GLY A 1 119 ? -12.099 -18.109 0.183 1.00 92.94 119 GLY A CA 1
ATOM 967 C C . GLY A 1 119 ? -11.237 -17.129 -0.621 1.00 92.94 119 GLY A C 1
ATOM 968 O O . GLY A 1 119 ? -10.263 -17.541 -1.247 1.00 92.94 119 GLY A O 1
ATOM 969 N N . ASP A 1 120 ? -11.596 -15.842 -0.639 1.00 94.25 120 ASP A N 1
ATOM 970 C CA . ASP A 1 120 ? -10.832 -14.817 -1.347 1.00 94.25 120 ASP A CA 1
ATOM 971 C C . ASP A 1 120 ? -9.613 -14.381 -0.518 1.00 94.25 120 ASP A C 1
ATOM 973 O O . ASP A 1 120 ? -9.678 -14.235 0.705 1.00 94.25 120 ASP A O 1
ATOM 977 N N . LYS A 1 121 ? -8.503 -14.068 -1.195 1.00 94.00 121 LYS A N 1
ATOM 978 C CA . LYS A 1 121 ? -7.335 -13.446 -0.555 1.00 94.00 121 LYS A CA 1
ATOM 979 C C . LYS A 1 121 ? -7.553 -11.949 -0.369 1.00 94.00 121 LYS A C 1
ATOM 981 O O . LYS A 1 121 ? -7.944 -11.250 -1.301 1.00 94.00 121 LYS A O 1
ATOM 986 N N . ILE A 1 122 ? -7.234 -11.442 0.821 1.00 95.38 122 ILE A N 1
ATOM 987 C CA . ILE A 1 122 ? -7.547 -10.065 1.223 1.00 95.38 122 ILE A CA 1
ATOM 988 C C . ILE A 1 122 ? -6.267 -9.337 1.624 1.00 95.38 122 ILE A C 1
ATOM 990 O O . ILE A 1 122 ? -5.491 -9.830 2.441 1.00 95.38 122 ILE A O 1
ATOM 994 N N . ILE A 1 123 ? -6.073 -8.131 1.090 1.00 95.75 123 ILE A N 1
ATOM 995 C CA . ILE A 1 123 ? -5.004 -7.216 1.498 1.00 95.75 123 ILE A CA 1
ATOM 996 C C . ILE A 1 123 ? -5.646 -5.925 1.998 1.00 95.75 123 ILE A C 1
ATOM 998 O O . ILE A 1 123 ? -6.458 -5.317 1.305 1.00 95.75 123 ILE A O 1
ATOM 1002 N N . ILE A 1 124 ? -5.267 -5.499 3.204 1.00 95.56 124 ILE A N 1
ATOM 1003 C CA . ILE A 1 124 ? -5.751 -4.261 3.820 1.00 95.56 124 ILE A CA 1
ATOM 1004 C C . ILE A 1 124 ? -4.597 -3.265 3.867 1.00 95.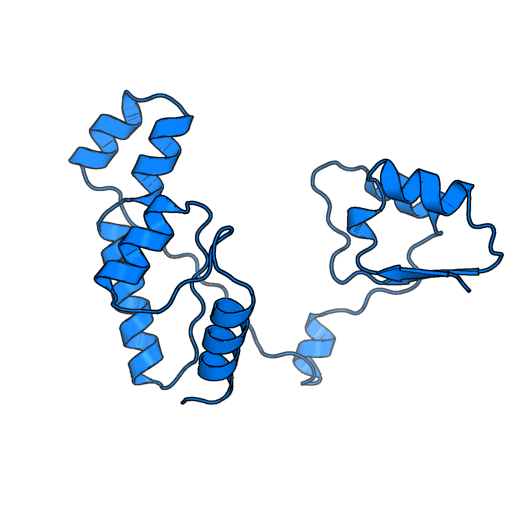56 124 ILE A C 1
ATOM 1006 O O . ILE A 1 124 ? -3.601 -3.490 4.557 1.00 95.56 124 ILE A O 1
ATOM 1010 N N . PHE A 1 125 ? -4.752 -2.142 3.170 1.00 95.94 125 PHE A N 1
ATOM 1011 C CA . PHE A 1 125 ? -3.815 -1.025 3.230 1.00 95.94 125 PHE A CA 1
ATOM 1012 C C . PHE A 1 125 ? -4.278 0.016 4.255 1.00 95.94 125 PHE A C 1
ATOM 1014 O O . PHE A 1 125 ? -5.466 0.313 4.371 1.00 95.94 125 PHE A O 1
ATOM 1021 N N . SER A 1 126 ? -3.333 0.566 5.017 1.00 93.88 126 SER A N 1
ATOM 1022 C CA . SER A 1 126 ? -3.587 1.629 5.992 1.00 93.88 126 SER A CA 1
ATOM 1023 C C . SER A 1 126 ? -2.414 2.599 6.025 1.00 93.88 126 SER A C 1
ATOM 1025 O O . SER A 1 126 ? -1.295 2.203 6.348 1.00 93.88 126 SER A O 1
ATOM 1027 N N . ASP A 1 127 ? -2.689 3.881 5.791 1.00 90.81 127 ASP A N 1
ATOM 1028 C CA . ASP A 1 127 ? -1.682 4.953 5.840 1.00 90.81 127 ASP A CA 1
ATOM 1029 C C . ASP A 1 127 ? -1.179 5.236 7.263 1.00 90.81 127 ASP A C 1
ATOM 1031 O O . ASP A 1 127 ? -0.130 5.845 7.469 1.00 90.81 127 ASP A O 1
ATOM 1035 N N . ASN A 1 128 ? -1.943 4.822 8.278 1.00 91.19 128 ASN A N 1
ATOM 1036 C CA . ASN A 1 128 ? -1.604 5.042 9.676 1.00 91.19 128 ASN A CA 1
ATOM 1037 C C . ASN A 1 128 ? -1.160 3.734 10.346 1.00 91.19 128 ASN A C 1
ATOM 1039 O O . ASN A 1 128 ? -1.923 2.769 10.428 1.00 91.19 128 ASN A O 1
ATOM 1043 N N . ILE A 1 129 ? 0.064 3.726 10.885 1.00 92.31 129 ILE A N 1
ATOM 1044 C CA . ILE A 1 129 ? 0.656 2.555 11.551 1.00 92.31 129 ILE A CA 1
ATOM 1045 C C . ILE A 1 129 ? -0.099 2.196 12.841 1.00 92.31 129 ILE A C 1
ATOM 1047 O O . ILE A 1 129 ? -0.237 1.017 13.163 1.00 92.31 129 ILE A O 1
ATOM 1051 N N . PHE A 1 130 ? -0.610 3.180 13.586 1.00 90.94 130 PHE A N 1
ATOM 1052 C CA . PHE A 1 130 ? -1.378 2.915 14.806 1.00 90.94 130 PHE A CA 1
ATOM 1053 C C . PHE A 1 130 ? -2.716 2.248 14.487 1.00 90.94 130 PHE A C 1
ATOM 1055 O O . PHE A 1 130 ? -3.074 1.269 15.143 1.00 90.94 130 PHE A O 1
ATOM 1062 N N . ALA A 1 131 ? -3.410 2.726 13.449 1.00 92.69 131 ALA A N 1
ATOM 1063 C CA . ALA A 1 131 ? -4.637 2.098 12.964 1.00 92.69 131 ALA A CA 1
ATOM 1064 C C . ALA A 1 131 ? -4.376 0.670 12.473 1.00 92.69 131 ALA A C 1
ATOM 1066 O O . ALA A 1 131 ? -5.061 -0.253 12.910 1.00 92.69 131 ALA A O 1
ATOM 1067 N N . LEU A 1 132 ? -3.321 0.473 11.672 1.00 94.75 132 LEU A N 1
ATOM 1068 C CA . LEU A 1 132 ? -2.902 -0.844 11.191 1.00 94.75 132 LEU A CA 1
ATOM 1069 C C . LEU A 1 132 ? -2.680 -1.824 12.349 1.00 94.75 132 LEU A C 1
ATOM 1071 O O . LEU A 1 132 ? -3.259 -2.908 12.363 1.00 94.75 132 LEU A O 1
ATOM 1075 N N . ARG A 1 133 ? -1.875 -1.433 13.346 1.00 94.19 133 ARG A N 1
ATOM 1076 C CA . ARG A 1 133 ? -1.572 -2.280 14.510 1.00 94.19 133 ARG A CA 1
ATOM 1077 C C . ARG A 1 133 ? -2.827 -2.622 15.303 1.00 94.19 133 ARG A C 1
ATOM 1079 O O . ARG A 1 133 ? -3.004 -3.783 15.669 1.00 94.19 133 ARG A O 1
ATOM 1086 N N . LEU A 1 134 ? -3.694 -1.642 15.565 1.00 93.62 134 LEU A N 1
ATOM 1087 C CA . LEU A 1 134 ? -4.937 -1.880 16.300 1.00 93.62 134 LEU A CA 1
ATOM 1088 C C . LEU A 1 134 ? -5.846 -2.856 15.545 1.00 93.62 134 LEU A C 1
ATOM 1090 O O . LEU A 1 134 ? -6.374 -3.791 16.148 1.00 93.62 134 LEU A O 1
ATOM 1094 N N . PHE A 1 135 ? -6.023 -2.637 14.243 1.00 95.06 135 PHE A N 1
ATOM 1095 C CA . PHE A 1 135 ? -6.931 -3.425 13.418 1.00 95.06 135 PHE A CA 1
ATOM 1096 C C . PHE A 1 135 ? -6.419 -4.857 13.295 1.00 95.06 135 PHE A C 1
ATOM 1098 O O . PHE A 1 135 ? -7.156 -5.789 13.599 1.00 95.06 135 PHE A O 1
ATOM 1105 N N . ALA A 1 136 ? -5.139 -5.034 12.965 1.00 95.25 136 ALA A N 1
ATOM 1106 C CA . ALA A 1 136 ? -4.518 -6.348 12.851 1.00 95.25 136 ALA A CA 1
ATOM 1107 C C . ALA A 1 136 ? -4.565 -7.134 14.171 1.00 95.25 136 ALA A C 1
ATOM 1109 O O . ALA A 1 136 ? -4.915 -8.313 14.174 1.00 95.25 136 ALA A O 1
ATOM 1110 N N . THR A 1 137 ? -4.297 -6.472 15.305 1.00 95.06 137 THR A N 1
ATOM 1111 C CA . THR A 1 137 ? -4.351 -7.119 16.627 1.00 95.06 137 THR A CA 1
ATOM 1112 C C . THR A 1 137 ? -5.773 -7.551 16.983 1.00 95.06 137 THR A C 1
ATOM 1114 O O . THR A 1 137 ? -5.972 -8.668 17.456 1.00 95.06 137 THR A O 1
ATOM 1117 N N . ARG A 1 138 ? -6.781 -6.700 16.738 1.00 94.50 138 ARG A N 1
ATOM 1118 C CA . ARG A 1 138 ? -8.181 -7.059 17.018 1.00 94.50 138 ARG A CA 1
ATOM 1119 C C . ARG A 1 138 ? -8.720 -8.142 16.091 1.00 94.50 138 ARG A C 1
ATOM 1121 O O . ARG A 1 138 ? -9.430 -9.021 16.564 1.00 94.50 138 ARG A O 1
ATOM 1128 N N . LEU A 1 139 ? -8.370 -8.088 14.809 1.00 94.62 139 LEU A N 1
ATOM 1129 C CA . LEU A 1 139 ? -8.762 -9.091 13.817 1.00 94.62 139 LEU A CA 1
ATOM 1130 C C . LEU A 1 139 ? -7.935 -10.383 13.928 1.00 94.62 139 LEU A C 1
ATOM 1132 O O . LEU A 1 139 ? -8.279 -11.376 13.298 1.00 94.62 139 LEU A O 1
ATOM 1136 N N . LYS A 1 140 ? -6.860 -10.386 14.731 1.00 94.81 140 LYS A N 1
ATOM 1137 C CA . LYS A 1 140 ? -5.902 -11.496 14.864 1.00 94.81 140 LYS A CA 1
ATOM 1138 C C . LYS A 1 140 ? -5.326 -11.923 13.506 1.00 94.81 140 LYS A C 1
ATOM 1140 O O . LYS A 1 140 ? -5.235 -13.111 13.197 1.00 94.81 140 LYS A O 1
ATOM 1145 N N . ARG A 1 141 ? -4.945 -10.939 12.688 1.00 94.38 141 ARG A N 1
ATOM 1146 C CA . ARG A 1 14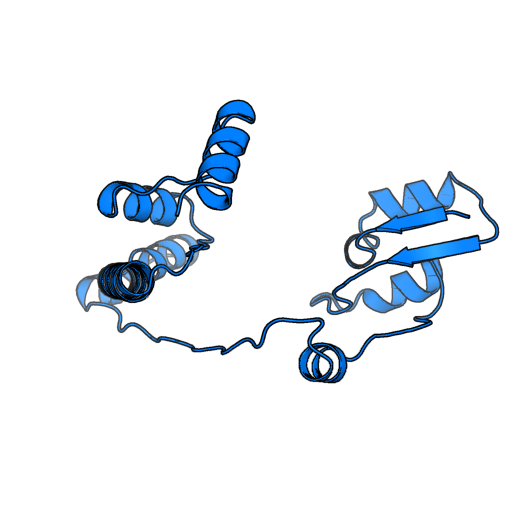1 ? -4.342 -11.135 11.360 1.00 94.38 141 ARG A CA 1
ATOM 1147 C C . ARG A 1 141 ? -2.891 -10.632 11.342 1.00 94.38 141 ARG A C 1
ATOM 1149 O O . ARG A 1 141 ? -2.572 -9.694 12.079 1.00 94.38 141 ARG A O 1
ATOM 1156 N N . PRO A 1 142 ? -1.999 -11.244 10.539 1.00 94.81 142 PRO A N 1
ATOM 1157 C CA . PRO A 1 142 ? -0.624 -10.773 10.403 1.00 94.81 142 PRO A CA 1
ATOM 1158 C C . PRO A 1 142 ? -0.591 -9.379 9.767 1.00 94.81 142 PRO A C 1
ATOM 1160 O O . PRO A 1 142 ? -1.472 -9.012 8.991 1.00 94.81 142 PRO A O 1
ATOM 1163 N N . TYR A 1 143 ? 0.437 -8.596 10.087 1.00 95.69 143 TYR A N 1
ATOM 1164 C CA . TYR A 1 143 ? 0.635 -7.266 9.516 1.00 95.69 143 TYR A CA 1
ATOM 1165 C C . TYR A 1 143 ? 2.117 -6.995 9.271 1.00 95.69 143 TYR A C 1
ATOM 1167 O O . TYR A 1 143 ? 2.986 -7.469 10.003 1.00 95.69 143 TYR A O 1
ATOM 1175 N N . ILE A 1 144 ? 2.405 -6.203 8.240 1.00 95.81 144 ILE A N 1
ATOM 1176 C CA . ILE A 1 144 ? 3.758 -5.782 7.873 1.00 95.81 144 ILE A CA 1
ATOM 1177 C C . ILE A 1 144 ? 3.827 -4.263 8.025 1.00 95.81 144 ILE A C 1
ATOM 1179 O O . ILE A 1 144 ? 2.956 -3.542 7.547 1.00 95.81 144 ILE A O 1
ATOM 1183 N N . TYR A 1 145 ? 4.863 -3.771 8.699 1.00 95.12 145 TYR A N 1
ATOM 1184 C CA . TYR A 1 145 ? 5.144 -2.343 8.843 1.00 95.12 145 TYR A CA 1
ATOM 1185 C C . TYR A 1 145 ? 6.665 -2.110 8.832 1.00 95.12 145 TYR A C 1
ATOM 1187 O O . TYR A 1 145 ? 7.440 -3.061 8.738 1.00 95.12 145 TYR A O 1
ATOM 1195 N N . GLY A 1 146 ? 7.112 -0.849 8.871 1.00 92.19 146 GLY A N 1
ATOM 1196 C CA . GLY A 1 146 ? 8.524 -0.492 8.639 1.00 92.19 146 GLY A CA 1
ATOM 1197 C C . GLY A 1 146 ? 9.542 -1.311 9.458 1.00 92.19 146 GLY A C 1
ATOM 1198 O O . GLY A 1 146 ? 10.414 -1.934 8.858 1.00 92.19 146 GLY A O 1
ATOM 1199 N N . PRO A 1 147 ? 9.408 -1.370 10.795 1.00 92.88 147 PRO A N 1
ATOM 1200 C CA . PRO A 1 147 ? 10.259 -2.171 11.683 1.00 92.88 147 PRO A CA 1
ATOM 1201 C C . PRO A 1 147 ? 10.171 -3.703 11.563 1.00 92.88 147 PRO A C 1
ATOM 1203 O O . PRO A 1 147 ? 10.928 -4.387 12.248 1.00 92.88 147 PRO A O 1
ATOM 1206 N N . THR A 1 148 ? 9.262 -4.278 10.768 1.00 93.56 148 THR A N 1
ATOM 1207 C CA . THR A 1 148 ? 9.180 -5.741 10.606 1.00 93.56 148 THR A CA 1
ATOM 1208 C C . THR A 1 148 ? 10.459 -6.277 9.953 1.00 93.56 148 THR A C 1
ATOM 1210 O O . THR A 1 148 ? 10.862 -5.783 8.896 1.00 93.56 148 THR A O 1
ATOM 1213 N N . SER A 1 149 ? 11.078 -7.303 10.552 1.00 96.25 149 SER A N 1
ATOM 1214 C CA . SER A 1 149 ? 12.295 -7.931 10.019 1.00 96.25 149 SER A CA 1
ATOM 1215 C C . SER A 1 149 ? 12.057 -8.553 8.639 1.00 96.25 149 SER A C 1
ATOM 1217 O O . SER A 1 149 ? 10.944 -8.973 8.313 1.00 96.25 149 SER A O 1
ATOM 1219 N N . GLN A 1 150 ? 13.108 -8.636 7.817 1.00 95.00 150 GLN A N 1
ATOM 1220 C CA . GLN A 1 150 ? 12.988 -9.219 6.474 1.00 95.00 150 GLN A CA 1
ATOM 1221 C C . GLN A 1 150 ? 12.573 -10.692 6.524 1.00 95.00 150 GLN A C 1
ATOM 1223 O O . GLN A 1 150 ? 11.717 -11.111 5.751 1.00 95.00 150 GLN A O 1
ATOM 1228 N N . THR A 1 151 ? 13.108 -11.456 7.478 1.00 96.75 151 THR A N 1
ATOM 1229 C CA . THR A 1 151 ? 12.756 -12.868 7.669 1.00 96.75 151 THR A CA 1
ATOM 1230 C C . THR A 1 151 ? 11.264 -13.045 7.951 1.00 96.75 151 THR A C 1
ATOM 1232 O O . THR A 1 151 ? 10.612 -13.868 7.313 1.00 96.75 151 THR A O 1
ATOM 1235 N N . GLU A 1 152 ? 10.700 -12.236 8.854 1.00 95.06 152 GLU A N 1
ATOM 1236 C CA . GLU A 1 152 ? 9.273 -12.310 9.187 1.00 95.06 152 GLU A CA 1
ATOM 1237 C C . GLU A 1 152 ? 8.399 -11.835 8.022 1.00 95.06 152 GLU A C 1
ATOM 1239 O O . GLU A 1 152 ? 7.379 -12.444 7.712 1.00 95.06 152 GLU A O 1
ATOM 1244 N N . ARG A 1 153 ? 8.831 -10.790 7.309 1.00 95.94 153 ARG A N 1
ATOM 1245 C CA . ARG A 1 153 ? 8.135 -10.293 6.117 1.00 95.94 153 ARG A CA 1
ATOM 1246 C C . ARG A 1 153 ? 8.008 -11.371 5.043 1.00 95.94 153 ARG A C 1
ATOM 1248 O O . ARG A 1 153 ? 6.914 -11.580 4.526 1.00 95.94 153 ARG A O 1
ATOM 1255 N N . ILE A 1 154 ? 9.104 -12.062 4.729 1.00 95.94 154 ILE A N 1
ATOM 1256 C CA . ILE A 1 154 ? 9.114 -13.150 3.741 1.00 95.94 154 ILE A CA 1
ATOM 1257 C C . ILE A 1 154 ? 8.207 -14.290 4.202 1.00 95.94 154 ILE A C 1
ATOM 1259 O O . ILE A 1 154 ? 7.429 -14.804 3.404 1.00 95.94 154 ILE A O 1
ATOM 1263 N N . ARG A 1 155 ? 8.247 -14.647 5.491 1.00 95.94 155 ARG A N 1
ATOM 1264 C CA . ARG A 1 155 ? 7.377 -15.682 6.058 1.00 95.94 155 ARG A CA 1
ATOM 1265 C C . ARG A 1 155 ? 5.895 -15.342 5.899 1.00 95.94 155 ARG A C 1
ATOM 1267 O O . ARG A 1 155 ? 5.138 -16.187 5.429 1.00 95.94 155 ARG A O 1
ATOM 1274 N N . ILE A 1 156 ? 5.486 -14.124 6.261 1.00 95.31 156 ILE A N 1
ATOM 1275 C CA . ILE A 1 156 ? 4.093 -13.670 6.135 1.00 95.31 156 ILE A CA 1
ATOM 1276 C C . ILE A 1 156 ? 3.650 -13.705 4.666 1.00 95.31 156 ILE A C 1
ATOM 1278 O O . ILE A 1 156 ? 2.574 -14.216 4.362 1.00 95.31 156 ILE A O 1
ATOM 1282 N N . LEU A 1 157 ? 4.484 -13.208 3.746 1.00 95.44 157 LEU A N 1
ATOM 1283 C CA . LEU A 1 157 ? 4.178 -13.217 2.312 1.00 95.44 157 LEU A CA 1
ATOM 1284 C C . LEU A 1 157 ? 4.076 -14.640 1.753 1.00 95.44 157 LEU A C 1
ATOM 1286 O O . LEU A 1 157 ? 3.150 -14.938 1.002 1.00 95.44 157 LEU A O 1
ATOM 1290 N N . TYR A 1 158 ? 4.985 -15.528 2.155 1.00 95.69 158 TYR A N 1
ATOM 1291 C CA . TYR A 1 158 ? 4.957 -16.933 1.761 1.00 95.69 158 TYR A CA 1
ATOM 1292 C C . TYR A 1 158 ? 3.678 -17.625 2.246 1.00 95.69 158 TYR A C 1
ATOM 1294 O O . TYR A 1 158 ? 3.043 -18.349 1.481 1.00 95.69 158 TYR A O 1
ATOM 1302 N N . GLN A 1 159 ? 3.269 -17.375 3.493 1.00 94.75 159 GLN A N 1
ATOM 1303 C CA . GLN A 1 159 ? 2.013 -17.898 4.031 1.00 94.75 159 GLN A CA 1
ATOM 1304 C C . GLN A 1 159 ? 0.806 -17.358 3.261 1.00 94.75 159 GLN A C 1
ATOM 1306 O O . GLN A 1 159 ? -0.064 -18.134 2.897 1.00 94.75 159 GLN A O 1
ATOM 1311 N N . PHE A 1 160 ? 0.774 -16.065 2.941 1.00 94.88 160 PHE A N 1
ATOM 1312 C CA . PHE A 1 160 ? -0.312 -15.464 2.159 1.00 94.88 160 PHE A CA 1
ATOM 1313 C C . PHE A 1 160 ? -0.413 -16.021 0.724 1.00 94.88 160 PHE A C 1
ATOM 1315 O O . PHE A 1 160 ? -1.498 -16.133 0.149 1.00 94.88 160 PHE A O 1
ATOM 1322 N N . GLN A 1 161 ? 0.715 -16.379 0.107 1.00 93.19 161 GLN A N 1
ATOM 1323 C CA . GLN A 1 161 ? 0.733 -16.947 -1.242 1.00 93.19 161 GLN A CA 1
ATOM 1324 C C . GLN A 1 161 ? 0.306 -18.417 -1.272 1.00 93.19 161 GLN A C 1
ATOM 1326 O O . GLN A 1 161 ? -0.462 -18.791 -2.157 1.00 93.19 161 GLN A O 1
ATOM 1331 N N . ASN A 1 162 ? 0.772 -19.224 -0.320 1.00 93.06 162 ASN A N 1
ATOM 1332 C CA . ASN A 1 162 ? 0.650 -20.681 -0.401 1.00 93.06 162 ASN A CA 1
ATOM 1333 C C . ASN A 1 162 ? -0.441 -21.272 0.490 1.00 93.06 162 ASN A C 1
ATOM 1335 O O . ASN A 1 162 ? -0.932 -22.356 0.184 1.00 93.06 162 ASN A O 1
ATOM 1339 N N . ASN A 1 163 ? -0.822 -20.592 1.571 1.00 84.06 163 ASN A N 1
ATOM 1340 C CA . ASN A 1 163 ? -1.911 -21.069 2.410 1.00 84.06 163 ASN A CA 1
ATOM 1341 C C . ASN A 1 163 ? -3.246 -20.561 1.840 1.00 84.06 163 ASN A C 1
ATOM 1343 O O . ASN A 1 163 ? -3.330 -19.376 1.493 1.00 84.06 163 ASN A O 1
ATOM 1347 N N . PRO A 1 164 ? -4.247 -21.447 1.703 1.00 65.06 164 PRO A N 1
ATOM 1348 C CA . PRO A 1 164 ? -5.598 -21.070 1.306 1.00 65.06 164 PRO A CA 1
ATOM 1349 C C . PRO A 1 164 ? -6.303 -20.242 2.385 1.00 65.06 164 PRO A C 1
ATOM 1351 O O . PRO A 1 164 ? -6.001 -20.432 3.589 1.00 65.06 164 PRO A O 1
#

Sequence (164 aa):
LILLDEVHVVPANVFRRVLGVVKAHCKLGLTATLLREDHKIGDINFLIGPKLYEANWIDLQRAGYLATVQCAEVWCPMTAEFYREYLTQSASKRKLLYAMNPNKFRMCEYLVRFHEARGDKIIIFSDNIFALRLFATRLKRPYIYGPTSQTERIRILYQFQNNP

pLDDT: mean 88.96, std 8.98, range [59.25, 97.06]

Secondary structure (DSSP, 8-state):
-EEESSGGGTTSHHHHHHHHHS--S-EEE--S----TTSTHHHHHHHT--------HHHHHHTTSSPPP-----PPPPPHHHHHHHHHS-HHHHHHHHHS-HHHHHHHHHHHHHHHTTT-------S-HHHHHHHHHHHT-----TTS-HHHHHHHHHHHHH--

InterPro domains:
  IPR027417 P-loop containing nucleoside triphosphate hydrolase [G3DSA:3.40.50.300] (1-60)
  IPR027417 P-loop containing nucleoside triphosphate hydrolase [G3DSA:3.40.50.300] (61-164)
  IPR027417 P-loop containing nucleoside triphosphate hydrolase [SSF52540] (2-164)
  IPR032438 ERCC3/RAD25/XPB helicase, C-terminal domain [PF16203] (60-164)
  IPR050615 ATP-dependent DNA Helicase [PTHR11274] (1-163)